Protein AF-A0A0J1GF33-F1 (afdb_monomer_lite)

pLDDT: mean 88.64, std 8.87, range [49.38, 96.62]

Secondary structure (DSSP, 8-state):
--HHHHHHHHHHHHHHHHHSHHHHHHHHHHHHHHHHHHHH-GGGG-SSS-S-SEEEEEEPPHHHHHHHHHHHHTTT----TTTHHHH-TTSEEEEEE---

Structure (mmCIF, N/CA/C/O backbone):
data_AF-A0A0J1GF33-F1
#
_entry.id   AF-A0A0J1GF33-F1
#
loop_
_atom_site.group_PDB
_atom_site.id
_atom_site.type_symbol
_atom_site.label_atom_id
_atom_site.label_alt_id
_atom_site.label_comp_id
_atom_site.label_asym_id
_atom_site.label_entity_id
_atom_site.label_seq_id
_atom_site.pdbx_PDB_ins_code
_atom_site.Cartn_x
_atom_site.Cartn_y
_atom_site.Cartn_z
_atom_site.occupancy
_atom_site.B_iso_or_equiv
_atom_site.auth_seq_id
_atom_site.auth_comp_id
_atom_site.auth_asym_id
_atom_site.auth_atom_id
_atom_site.pdbx_PDB_model_num
ATOM 1 N N . MET A 1 1 ? -26.994 1.783 18.934 1.00 49.38 1 MET A N 1
ATOM 2 C CA . MET A 1 1 ? -25.986 2.863 19.042 1.00 49.38 1 MET A CA 1
ATOM 3 C C . MET A 1 1 ? -24.596 2.328 19.416 1.00 49.38 1 MET A C 1
ATOM 5 O O . MET A 1 1 ? -23.625 2.983 19.074 1.00 49.38 1 MET A O 1
ATOM 9 N N . GLU A 1 2 ? -24.477 1.138 20.027 1.00 57.94 2 GLU A N 1
ATOM 10 C CA . GLU A 1 2 ? -23.188 0.506 20.391 1.00 57.94 2 GLU A CA 1
ATOM 11 C C . GLU A 1 2 ? -22.332 0.029 19.202 1.00 57.94 2 GLU A C 1
ATOM 13 O O . GLU A 1 2 ? -21.134 0.295 19.181 1.00 57.94 2 GLU A O 1
ATOM 18 N N . HIS A 1 3 ? -22.917 -0.580 18.164 1.00 59.44 3 HIS A N 1
ATOM 19 C CA . HIS A 1 3 ? -22.136 -1.169 17.057 1.00 59.44 3 HIS A CA 1
ATOM 20 C C . HIS A 1 3 ? -21.245 -0.169 16.295 1.00 59.44 3 HIS A C 1
ATOM 22 O O . HIS A 1 3 ? -20.109 -0.479 15.955 1.00 59.44 3 HIS A O 1
ATOM 28 N N . LEU A 1 4 ? -21.699 1.079 16.126 1.00 60.81 4 LEU A N 1
ATOM 29 C CA . LEU A 1 4 ? -20.915 2.138 15.473 1.00 60.81 4 LEU A CA 1
ATOM 30 C C . LEU A 1 4 ? -19.642 2.504 16.249 1.00 60.81 4 LEU A C 1
ATOM 32 O O . LEU A 1 4 ? -18.678 2.987 15.656 1.00 60.81 4 LEU A O 1
ATOM 36 N N . THR A 1 5 ? -19.623 2.313 17.569 1.00 69.56 5 THR A N 1
ATOM 37 C CA . THR A 1 5 ? -18.446 2.640 18.386 1.00 69.56 5 THR A CA 1
ATOM 38 C C . THR A 1 5 ? -17.370 1.566 18.294 1.00 69.56 5 THR A C 1
ATOM 40 O O . THR A 1 5 ? -16.191 1.902 18.195 1.00 69.56 5 THR A O 1
ATOM 43 N N . GLU A 1 6 ? -17.767 0.297 18.232 1.00 76.06 6 GLU A N 1
ATOM 44 C CA . GLU A 1 6 ? -16.850 -0.841 18.146 1.00 76.06 6 GLU A CA 1
ATOM 45 C C . GLU A 1 6 ? -16.127 -0.883 16.791 1.00 76.06 6 GLU A C 1
ATOM 47 O O . GLU A 1 6 ? -14.899 -0.992 16.741 1.00 76.06 6 GLU A O 1
ATOM 52 N N . ASP A 1 7 ? -16.855 -0.636 15.699 1.00 78.50 7 ASP A N 1
ATOM 53 C CA . ASP A 1 7 ? -16.287 -0.553 14.350 1.00 78.50 7 ASP A CA 1
ATOM 54 C C . ASP A 1 7 ? -15.277 0.595 14.206 1.00 78.50 7 ASP A C 1
ATOM 56 O O . ASP A 1 7 ? -14.194 0.433 13.636 1.00 78.50 7 ASP A O 1
ATOM 60 N N . ASN A 1 8 ? -15.589 1.762 14.778 1.00 79.50 8 ASN A N 1
ATOM 61 C CA . ASN A 1 8 ? -14.681 2.910 14.769 1.00 79.50 8 ASN A CA 1
ATOM 62 C C . ASN A 1 8 ? -13.402 2.648 15.576 1.00 79.50 8 ASN A C 1
ATOM 64 O O . ASN A 1 8 ? -12.321 3.104 15.190 1.00 79.50 8 ASN A O 1
ATOM 68 N N . VAL A 1 9 ? -13.501 1.922 16.692 1.00 81.88 9 VAL A N 1
ATOM 69 C CA . VAL A 1 9 ? -12.335 1.505 17.483 1.00 81.88 9 VAL A CA 1
ATOM 70 C C . VAL A 1 9 ? -11.489 0.502 16.698 1.00 81.88 9 VAL A C 1
ATOM 72 O O . VAL A 1 9 ? -10.269 0.661 16.632 1.00 81.88 9 VAL A O 1
ATOM 75 N N . ASN A 1 10 ? -12.116 -0.471 16.034 1.00 89.06 10 ASN A N 1
ATOM 76 C CA . ASN A 1 10 ? -11.412 -1.450 15.210 1.00 89.06 10 ASN A CA 1
ATOM 77 C C . ASN A 1 10 ? -10.658 -0.781 14.045 1.00 89.06 10 ASN A C 1
ATOM 79 O O . ASN A 1 10 ? -9.459 -0.998 13.876 1.00 89.06 10 ASN A O 1
ATOM 83 N N . ILE A 1 11 ? -11.304 0.127 13.305 1.00 90.81 11 ILE A N 1
ATOM 84 C CA . ILE A 1 11 ? -10.653 0.870 12.214 1.00 90.81 11 ILE A CA 1
ATOM 85 C C . ILE A 1 11 ? -9.452 1.669 12.731 1.00 90.81 11 ILE A C 1
ATOM 87 O O . ILE A 1 11 ? -8.381 1.615 12.129 1.00 90.81 11 ILE A O 1
ATOM 91 N N . LYS A 1 12 ? -9.578 2.364 13.868 1.00 92.50 12 LYS A N 1
ATOM 92 C CA . LYS A 1 12 ? -8.443 3.081 14.476 1.00 92.50 12 LYS A CA 1
ATOM 93 C C . LYS A 1 12 ? -7.287 2.144 14.828 1.00 92.50 12 LYS A C 1
ATOM 95 O O . LYS A 1 12 ? -6.135 2.507 14.598 1.00 92.50 12 LYS A O 1
ATOM 100 N N . ASN A 1 13 ? -7.576 0.953 15.347 1.00 94.00 13 ASN A N 1
ATOM 101 C CA . ASN A 1 13 ? -6.553 -0.046 15.657 1.00 94.00 13 ASN A CA 1
ATOM 102 C C . ASN A 1 13 ? -5.840 -0.540 14.394 1.00 94.00 13 ASN A C 1
ATOM 104 O O . ASN A 1 13 ? -4.613 -0.630 14.390 1.00 94.00 13 ASN A O 1
ATOM 108 N N . ILE A 1 14 ? -6.582 -0.778 13.310 1.00 94.31 14 ILE A N 1
ATOM 109 C CA . ILE A 1 14 ? -6.022 -1.173 12.011 1.00 94.31 14 ILE A CA 1
ATOM 110 C C . ILE A 1 14 ? -5.150 -0.060 11.431 1.00 94.31 14 ILE A C 1
ATOM 112 O O . ILE A 1 14 ? -4.054 -0.335 10.951 1.00 94.31 14 ILE A O 1
ATOM 116 N N . ILE A 1 15 ? -5.591 1.200 11.498 1.00 95.31 15 ILE A N 1
ATOM 117 C CA . ILE A 1 15 ? -4.781 2.337 11.044 1.00 95.31 15 ILE A CA 1
ATOM 118 C C . ILE A 1 15 ? -3.518 2.470 11.891 1.00 95.31 15 ILE A C 1
ATOM 120 O O . ILE A 1 15 ? -2.432 2.621 11.339 1.00 95.31 15 ILE A O 1
ATOM 124 N N . LYS A 1 16 ? -3.625 2.343 13.217 1.00 95.94 16 LYS A N 1
ATOM 125 C CA . LYS A 1 16 ? -2.461 2.368 14.107 1.00 95.94 16 LYS A CA 1
ATOM 126 C C . LYS A 1 16 ? -1.464 1.268 13.748 1.00 95.94 16 LYS A C 1
ATOM 128 O O . LYS A 1 16 ? -0.284 1.573 13.622 1.00 95.94 16 LYS A O 1
ATOM 133 N N . TYR A 1 17 ? -1.942 0.042 13.540 1.00 95.06 17 TYR A N 1
ATOM 134 C CA . TYR A 1 17 ? -1.135 -1.079 13.060 1.00 95.06 17 TYR A CA 1
ATOM 135 C C . TYR A 1 17 ? -0.484 -0.759 11.708 1.00 95.06 17 TYR A C 1
ATOM 137 O O . TYR A 1 17 ? 0.727 -0.808 11.572 1.00 95.06 17 TYR A O 1
ATOM 145 N N . TYR A 1 18 ? -1.250 -0.289 10.725 1.00 95.06 18 TYR A N 1
ATOM 146 C CA . TYR A 1 18 ? -0.708 0.092 9.423 1.00 95.06 18 TYR A CA 1
ATOM 147 C C . TYR A 1 18 ? 0.394 1.161 9.516 1.00 95.06 18 TYR A C 1
ATOM 149 O O . TYR A 1 18 ? 1.408 1.067 8.830 1.00 95.06 18 TYR A O 1
ATOM 157 N N . THR A 1 19 ? 0.208 2.177 10.361 1.00 95.31 19 THR A N 1
ATOM 158 C CA . THR A 1 19 ? 1.163 3.284 10.548 1.00 95.31 19 THR A CA 1
ATOM 159 C C . THR A 1 19 ? 2.343 2.945 11.454 1.00 95.31 19 THR A C 1
ATOM 161 O O . THR A 1 19 ? 3.260 3.759 11.588 1.00 95.31 19 THR A O 1
ATOM 164 N N . ASP A 1 20 ? 2.339 1.771 12.088 1.00 96.62 20 ASP A N 1
ATOM 165 C CA . ASP A 1 20 ? 3.421 1.372 12.972 1.00 96.62 20 ASP A CA 1
ATOM 166 C C . ASP A 1 20 ? 4.743 1.236 12.193 1.00 96.62 20 ASP A C 1
ATOM 168 O O . ASP A 1 20 ? 4.778 0.902 11.004 1.00 96.62 20 ASP A O 1
ATOM 172 N N . LYS A 1 21 ? 5.859 1.524 12.871 1.00 96.06 21 LYS A N 1
ATOM 173 C CA . LYS A 1 21 ? 7.186 1.567 12.241 1.00 96.06 21 LYS A CA 1
ATOM 174 C C . LYS A 1 21 ? 7.593 0.228 11.626 1.00 96.06 21 LYS A C 1
ATOM 176 O O . LYS A 1 21 ? 8.214 0.231 10.566 1.00 96.06 21 LYS A O 1
ATOM 181 N N . GLN A 1 22 ? 7.258 -0.883 12.273 1.00 95.31 22 GLN A N 1
ATOM 182 C CA . GLN A 1 22 ? 7.574 -2.224 11.804 1.00 95.31 22 GLN A CA 1
ATOM 183 C C . GLN A 1 22 ? 6.759 -2.563 10.556 1.00 95.31 22 GLN A C 1
ATOM 185 O O . GLN A 1 22 ? 7.330 -2.992 9.554 1.00 95.31 22 GLN A O 1
ATOM 190 N N . THR A 1 23 ? 5.451 -2.300 10.571 1.00 94.44 23 THR A N 1
ATOM 191 C CA . THR A 1 23 ? 4.588 -2.509 9.401 1.00 94.44 23 THR A CA 1
ATOM 192 C C . THR A 1 23 ? 5.035 -1.652 8.219 1.00 94.44 23 THR A C 1
ATOM 194 O O . THR A 1 23 ? 5.223 -2.162 7.114 1.00 94.44 23 THR A O 1
ATOM 197 N N . GLN A 1 24 ? 5.308 -0.364 8.440 1.00 95.69 24 GLN A N 1
ATOM 198 C CA . GLN A 1 24 ? 5.821 0.521 7.391 1.00 95.69 24 GLN A CA 1
ATOM 199 C C . GLN A 1 24 ? 7.190 0.078 6.861 1.00 95.69 24 GLN A C 1
ATOM 201 O O . GLN A 1 24 ? 7.461 0.216 5.667 1.00 95.69 24 GLN A O 1
ATOM 206 N N . PHE A 1 25 ? 8.056 -0.466 7.720 1.00 96.38 25 PHE A N 1
ATOM 207 C CA . PHE A 1 25 ? 9.340 -1.019 7.299 1.00 96.38 25 PHE A CA 1
ATOM 208 C C . PHE A 1 25 ? 9.157 -2.231 6.378 1.00 96.38 25 PHE A C 1
ATOM 210 O O . PHE A 1 25 ? 9.752 -2.264 5.302 1.00 96.38 25 PHE A O 1
ATOM 217 N N . ILE A 1 26 ? 8.287 -3.177 6.744 1.00 94.38 26 ILE A N 1
ATOM 218 C CA . ILE A 1 26 ? 7.982 -4.362 5.927 1.00 94.38 26 ILE A CA 1
ATOM 219 C C . ILE A 1 26 ? 7.416 -3.951 4.561 1.00 94.38 26 ILE A C 1
ATOM 221 O O . ILE A 1 26 ? 7.882 -4.427 3.526 1.00 94.38 26 ILE A O 1
ATOM 225 N N . LEU A 1 27 ? 6.459 -3.018 4.536 1.00 94.56 27 LEU A N 1
ATOM 226 C CA . LEU A 1 27 ? 5.865 -2.522 3.291 1.00 94.56 27 LEU A CA 1
ATOM 227 C C . LEU A 1 27 ? 6.901 -1.855 2.376 1.00 94.56 27 LEU A C 1
ATOM 229 O O . LEU A 1 27 ? 6.891 -2.072 1.165 1.00 94.56 27 LEU A O 1
ATOM 233 N N . LYS A 1 28 ? 7.825 -1.073 2.947 1.00 95.31 28 LYS A N 1
ATOM 234 C CA . LYS A 1 28 ? 8.933 -0.462 2.199 1.00 95.31 28 LYS A CA 1
ATOM 235 C C . LYS A 1 28 ? 9.896 -1.506 1.644 1.00 95.31 28 LYS A C 1
ATOM 237 O O . LYS A 1 28 ? 10.290 -1.386 0.490 1.00 95.31 28 LYS A O 1
ATOM 242 N N . GLN A 1 29 ? 10.251 -2.524 2.427 1.00 95.62 29 GLN A N 1
ATOM 243 C CA . GLN A 1 29 ? 11.113 -3.617 1.967 1.00 95.62 29 GLN A CA 1
ATOM 244 C C . GLN A 1 29 ? 10.499 -4.344 0.770 1.00 95.62 29 GLN A C 1
ATOM 246 O O . GLN A 1 29 ? 11.186 -4.573 -0.222 1.00 95.62 29 GLN A O 1
ATOM 251 N N . LEU A 1 30 ? 9.196 -4.629 0.820 1.00 94.06 30 LEU A N 1
ATOM 252 C CA . LEU A 1 30 ? 8.494 -5.253 -0.297 1.00 94.06 30 LEU A CA 1
ATOM 253 C C . LEU A 1 30 ? 8.496 -4.361 -1.549 1.00 94.06 30 LEU A C 1
ATOM 255 O O . 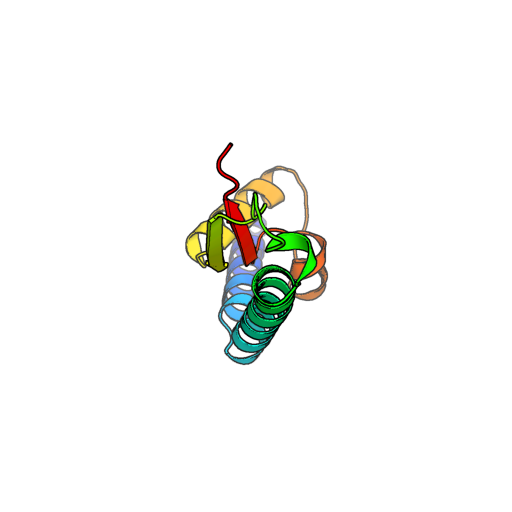LEU A 1 30 ? 8.750 -4.855 -2.644 1.00 94.06 30 LEU A O 1
ATOM 259 N N . ILE A 1 31 ? 8.276 -3.047 -1.402 1.00 95.25 31 ILE A N 1
ATOM 260 C CA . ILE A 1 31 ? 8.400 -2.100 -2.524 1.00 95.25 31 ILE A CA 1
ATOM 261 C C . ILE A 1 31 ? 9.794 -2.158 -3.136 1.00 95.25 31 ILE A C 1
ATOM 263 O O . ILE A 1 31 ? 9.893 -2.218 -4.356 1.00 95.25 31 ILE A O 1
ATOM 267 N N . VAL A 1 32 ? 10.846 -2.124 -2.313 1.00 95.44 32 VAL A N 1
ATOM 268 C CA . VAL A 1 32 ? 12.233 -2.155 -2.794 1.00 95.44 32 VAL A CA 1
ATOM 269 C C . VAL A 1 32 ? 12.497 -3.445 -3.561 1.00 95.44 32 VAL A C 1
ATOM 271 O O . VAL A 1 32 ? 12.989 -3.379 -4.675 1.00 95.44 32 VAL A O 1
ATOM 274 N N . GLN A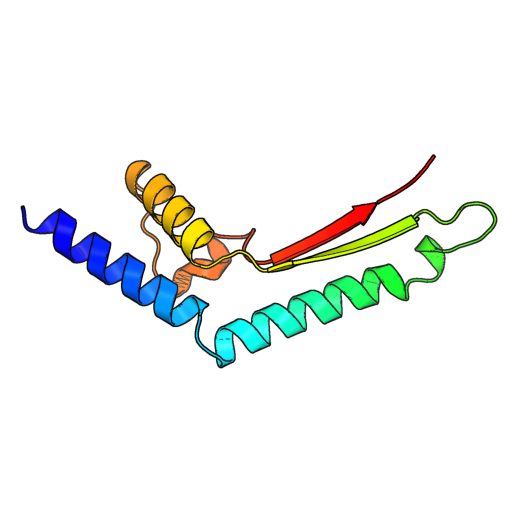 1 33 ? 12.091 -4.600 -3.034 1.00 95.31 33 GLN A N 1
ATOM 275 C CA . GLN A 1 33 ? 12.282 -5.886 -3.714 1.00 95.31 33 GLN A CA 1
ATOM 276 C C . GLN A 1 33 ? 11.584 -5.933 -5.079 1.00 95.31 33 GLN A C 1
ATOM 278 O O . GLN A 1 33 ? 12.193 -6.321 -6.074 1.00 95.31 33 GLN A O 1
ATOM 283 N N . VAL A 1 34 ? 10.318 -5.506 -5.142 1.00 94.12 34 VAL A N 1
ATOM 284 C CA . VAL A 1 34 ? 9.561 -5.473 -6.402 1.00 94.12 34 VAL A CA 1
ATOM 285 C C . VAL A 1 34 ? 10.155 -4.445 -7.364 1.00 94.12 34 VAL A C 1
ATOM 287 O O . VAL A 1 34 ? 10.274 -4.724 -8.551 1.00 94.12 34 VAL A O 1
ATOM 290 N N . TRP A 1 35 ? 10.551 -3.272 -6.868 1.00 94.69 35 TRP A N 1
ATOM 291 C CA . TRP A 1 35 ? 11.207 -2.245 -7.672 1.00 94.69 35 TRP A CA 1
ATOM 292 C C . TRP A 1 35 ? 12.497 -2.771 -8.291 1.00 94.69 35 TRP A C 1
ATOM 294 O O . TRP A 1 35 ? 12.623 -2.747 -9.508 1.00 94.69 35 TRP A O 1
ATOM 304 N N . THR A 1 36 ? 13.417 -3.277 -7.467 1.00 94.44 36 THR A N 1
ATOM 305 C CA . THR A 1 36 ? 14.717 -3.801 -7.896 1.00 94.44 36 THR A CA 1
ATOM 306 C C . THR A 1 36 ? 14.548 -4.911 -8.923 1.00 94.44 36 THR A C 1
ATOM 308 O O . THR A 1 36 ? 15.264 -4.925 -9.915 1.00 94.44 36 THR A O 1
ATOM 311 N N . PHE A 1 37 ? 13.554 -5.792 -8.757 1.00 94.06 37 PHE A N 1
ATOM 312 C CA . PHE A 1 37 ? 13.254 -6.803 -9.768 1.00 94.06 37 PHE A CA 1
ATOM 313 C C . PHE A 1 37 ? 12.951 -6.189 -11.137 1.00 94.06 37 PHE A C 1
ATOM 315 O O . PHE A 1 37 ? 13.443 -6.689 -12.138 1.00 94.06 37 PHE A O 1
ATOM 322 N N . PHE A 1 38 ? 12.136 -5.137 -11.211 1.00 92.38 38 PHE A N 1
ATOM 323 C CA . PHE A 1 38 ? 11.817 -4.520 -12.497 1.00 92.38 38 PHE A CA 1
ATOM 324 C C . PHE A 1 38 ? 12.968 -3.670 -13.036 1.00 92.38 38 PHE A C 1
ATOM 326 O O . PHE A 1 38 ? 13.219 -3.719 -14.232 1.00 92.38 38 PHE A O 1
ATOM 333 N N . ASP A 1 39 ? 13.656 -2.934 -12.166 1.00 91.06 39 ASP A N 1
ATOM 334 C CA . ASP A 1 39 ? 14.718 -1.977 -12.501 1.00 91.06 39 ASP A CA 1
ATOM 335 C C . ASP A 1 39 ? 16.019 -2.667 -12.941 1.00 91.06 39 ASP A C 1
ATOM 337 O O . ASP A 1 39 ? 16.665 -2.241 -13.891 1.00 91.06 39 ASP A O 1
ATOM 341 N N . GLU A 1 40 ? 16.386 -3.778 -12.298 1.00 91.06 40 GLU A N 1
ATOM 342 C CA . GLU A 1 40 ? 17.646 -4.484 -12.567 1.00 91.06 40 GLU A CA 1
ATOM 343 C C . GLU A 1 40 ? 17.492 -5.668 -13.532 1.00 91.06 40 GLU A C 1
ATOM 345 O O . GLU A 1 40 ? 18.485 -6.305 -13.884 1.00 91.06 40 GLU A O 1
ATOM 350 N N . ASN A 1 41 ? 16.275 -5.995 -13.985 1.00 91.31 41 ASN A N 1
ATOM 351 C CA . ASN A 1 41 ? 16.075 -7.115 -14.905 1.00 91.31 41 ASN A CA 1
ATOM 352 C C . ASN A 1 41 ? 16.597 -6.772 -16.314 1.00 91.31 41 ASN A C 1
ATOM 354 O O . ASN A 1 41 ? 16.032 -5.889 -16.971 1.00 91.31 41 ASN A O 1
ATOM 358 N N . PRO A 1 42 ? 17.617 -7.495 -16.824 1.00 88.12 42 PRO A N 1
ATOM 359 C CA . PRO A 1 42 ? 18.229 -7.189 -18.116 1.00 88.12 42 PRO A CA 1
ATOM 360 C C . PRO A 1 42 ? 17.271 -7.354 -19.298 1.00 88.12 42 PRO A C 1
ATOM 362 O O . PRO A 1 42 ? 17.348 -6.590 -20.252 1.00 88.12 42 PRO A O 1
ATOM 365 N N . ILE A 1 43 ? 16.339 -8.314 -19.223 1.00 87.44 43 ILE A N 1
ATOM 366 C CA . ILE A 1 43 ? 15.384 -8.615 -20.305 1.00 87.44 43 ILE A CA 1
ATOM 367 C C . ILE A 1 43 ? 14.416 -7.444 -20.508 1.00 87.44 43 ILE A C 1
ATOM 369 O O . ILE A 1 43 ? 13.989 -7.158 -21.621 1.00 87.44 43 ILE A O 1
ATOM 373 N N . LEU A 1 44 ? 14.076 -6.733 -19.432 1.00 85.56 44 LEU A N 1
ATOM 374 C CA . LEU A 1 44 ? 13.137 -5.609 -19.487 1.00 85.56 44 LEU A CA 1
ATOM 375 C C . LEU A 1 44 ? 13.779 -4.323 -20.030 1.00 85.56 44 LEU A C 1
ATOM 377 O O . LEU A 1 44 ? 13.063 -3.387 -20.393 1.00 85.56 44 LEU A O 1
ATOM 381 N N . HIS A 1 45 ? 15.109 -4.307 -20.125 1.00 83.56 45 HIS A N 1
ATOM 382 C CA . HIS A 1 45 ? 15.923 -3.186 -20.591 1.00 83.56 45 HIS A CA 1
ATOM 383 C C . HIS A 1 45 ? 16.740 -3.527 -21.842 1.00 83.56 45 HIS A C 1
ATOM 385 O O . HIS A 1 45 ? 17.634 -2.770 -22.222 1.00 83.56 45 HIS A O 1
ATOM 391 N N . GLU A 1 46 ? 16.457 -4.665 -22.479 1.00 83.06 46 GLU A N 1
ATOM 392 C CA . GLU A 1 46 ? 17.200 -5.103 -23.650 1.00 83.06 46 GLU A CA 1
ATOM 393 C C . GLU A 1 46 ? 16.988 -4.133 -24.823 1.00 83.06 46 GLU A C 1
ATOM 395 O O . GLU A 1 46 ? 15.876 -3.709 -25.147 1.00 83.06 46 GLU A O 1
ATOM 400 N N . MET A 1 47 ? 18.094 -3.761 -25.460 1.00 76.38 47 MET A N 1
ATOM 401 C CA . MET A 1 47 ? 18.090 -2.901 -26.639 1.00 76.38 47 MET A CA 1
ATOM 402 C C . MET A 1 47 ? 17.680 -3.707 -27.883 1.00 76.38 47 MET A C 1
ATOM 404 O O . MET A 1 47 ? 17.999 -4.891 -27.970 1.00 76.38 47 MET A O 1
ATOM 408 N N . PRO A 1 48 ? 17.036 -3.088 -28.893 1.00 75.00 48 PRO A N 1
ATOM 409 C CA . PRO A 1 48 ? 16.876 -1.643 -29.091 1.00 75.00 48 PRO A CA 1
ATOM 410 C C . PRO A 1 48 ? 15.625 -1.007 -28.462 1.00 75.00 48 PRO A C 1
ATOM 412 O O . PRO A 1 48 ? 15.500 0.215 -28.525 1.00 75.00 48 PRO A O 1
ATOM 415 N N . PHE A 1 49 ? 14.719 -1.787 -27.862 1.00 71.12 49 PHE A N 1
ATOM 416 C CA . PHE A 1 49 ? 13.439 -1.291 -27.340 1.00 71.12 49 PHE A CA 1
ATOM 417 C C . PHE A 1 49 ? 13.229 -1.722 -25.881 1.00 71.12 49 PHE A C 1
ATOM 419 O O . PHE A 1 49 ? 12.612 -2.761 -25.638 1.00 71.12 49 PHE A O 1
ATOM 426 N N . PRO A 1 50 ? 13.717 -0.938 -24.903 1.00 79.75 50 PRO A N 1
ATOM 427 C CA . PRO A 1 50 ? 13.468 -1.228 -23.498 1.00 79.75 50 PRO A CA 1
ATOM 428 C C . PRO A 1 50 ? 11.963 -1.166 -23.198 1.00 79.75 50 PRO A C 1
ATOM 430 O O . PRO A 1 50 ? 11.291 -0.177 -23.493 1.00 79.75 50 PRO A O 1
ATOM 433 N N . VAL A 1 51 ? 11.441 -2.223 -22.573 1.00 85.44 51 VAL A N 1
ATOM 434 C CA . VAL A 1 51 ? 10.016 -2.368 -22.224 1.00 85.44 51 VAL A CA 1
ATOM 435 C C . VAL A 1 51 ? 9.639 -1.460 -21.047 1.00 85.44 51 VAL A C 1
ATOM 437 O O . VAL A 1 51 ? 8.480 -1.082 -20.868 1.00 85.44 51 VAL A O 1
ATOM 440 N N . ILE A 1 52 ? 10.612 -1.081 -20.220 1.00 86.69 52 ILE A N 1
ATOM 441 C CA . ILE A 1 52 ? 10.397 -0.178 -19.092 1.00 86.69 52 ILE A CA 1
ATOM 442 C C . ILE A 1 52 ? 10.962 1.195 -19.436 1.00 86.69 52 ILE A C 1
ATOM 444 O O . ILE A 1 52 ? 12.163 1.371 -19.602 1.00 86.69 52 ILE A O 1
ATOM 448 N N . HIS A 1 53 ? 10.080 2.192 -19.493 1.00 85.69 53 HIS A N 1
ATOM 449 C CA . HIS A 1 53 ? 10.474 3.591 -19.631 1.00 85.69 53 HIS A CA 1
ATOM 450 C C . HIS A 1 53 ? 10.649 4.273 -18.272 1.00 85.69 53 HIS A C 1
ATOM 452 O O . HIS A 1 53 ? 11.569 5.062 -18.076 1.00 85.69 53 HIS A O 1
ATOM 458 N N . SER A 1 54 ? 9.744 4.011 -17.322 1.00 89.12 54 SER A N 1
ATOM 459 C CA . SER A 1 54 ? 9.903 4.515 -15.955 1.00 89.12 54 SER A CA 1
ATOM 460 C C . SER A 1 54 ? 9.188 3.651 -14.925 1.00 89.12 54 SER A C 1
ATOM 462 O O . SER A 1 54 ? 8.119 3.093 -15.187 1.00 89.12 54 SER A O 1
ATOM 464 N N . LEU A 1 55 ? 9.761 3.604 -13.725 1.00 92.81 55 LEU A N 1
ATOM 465 C CA . LEU A 1 55 ? 9.175 2.990 -12.541 1.00 92.81 55 LEU A CA 1
ATOM 466 C C . LEU A 1 55 ? 8.769 4.077 -11.545 1.00 92.81 55 LEU A C 1
ATOM 468 O O . LEU A 1 55 ? 9.449 5.089 -11.375 1.00 92.81 55 LEU A O 1
ATOM 472 N N . LYS A 1 56 ? 7.624 3.894 -10.886 1.00 93.94 56 LYS A N 1
ATOM 473 C CA . LYS A 1 56 ? 7.167 4.741 -9.772 1.00 93.94 56 LYS A CA 1
ATOM 474 C C . LYS A 1 56 ? 6.580 3.865 -8.681 1.00 93.94 56 LYS A C 1
ATOM 476 O O . LYS A 1 56 ? 5.820 2.956 -8.975 1.00 93.94 56 LYS A O 1
ATOM 481 N N . SER A 1 57 ? 6.852 4.160 -7.419 1.00 93.31 57 SER A N 1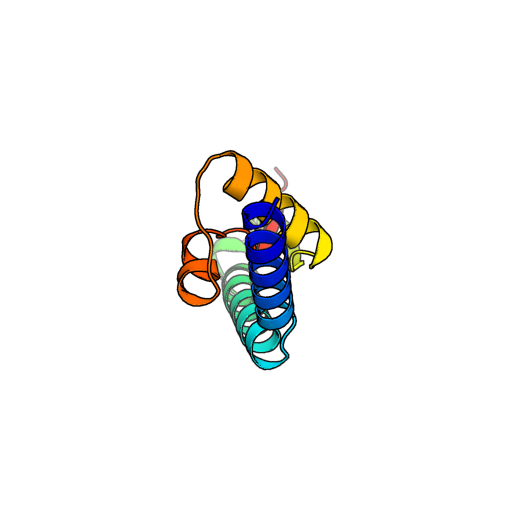
ATOM 482 C CA . SER A 1 57 ? 6.273 3.437 -6.289 1.00 93.31 57 SER A CA 1
ATOM 483 C C . SER A 1 57 ? 5.332 4.342 -5.505 1.00 93.31 57 SER A C 1
ATOM 485 O O . SER A 1 57 ? 5.427 5.571 -5.543 1.00 93.31 57 SER A O 1
ATOM 487 N N . ARG A 1 58 ? 4.359 3.737 -4.829 1.00 91.06 58 ARG A N 1
ATOM 488 C CA . ARG A 1 58 ? 3.404 4.430 -3.968 1.00 91.06 58 ARG A CA 1
ATOM 489 C C . ARG A 1 58 ? 3.102 3.564 -2.756 1.00 91.06 58 ARG A C 1
ATOM 491 O O . ARG A 1 58 ? 2.765 2.394 -2.907 1.00 91.06 58 ARG A O 1
ATOM 498 N N . ILE A 1 59 ? 3.145 4.175 -1.579 1.00 93.06 59 ILE A N 1
ATOM 499 C CA . ILE A 1 59 ? 2.540 3.643 -0.356 1.00 93.06 59 ILE A CA 1
ATOM 500 C C . ILE A 1 59 ? 1.183 4.322 -0.192 1.00 93.06 59 ILE A C 1
ATOM 502 O O . ILE A 1 59 ? 1.031 5.509 -0.499 1.00 93.06 59 ILE A O 1
ATOM 506 N N . LYS A 1 60 ? 0.170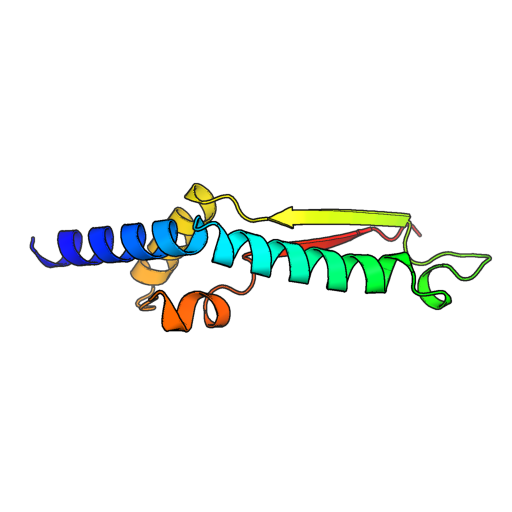 3.568 0.227 1.00 89.88 60 LYS A N 1
ATOM 507 C CA . LYS A 1 60 ? -1.165 4.115 0.433 1.00 89.88 60 LYS A CA 1
ATOM 508 C C . LYS A 1 60 ? -1.183 5.055 1.633 1.00 89.88 60 LYS A C 1
ATOM 510 O O . LYS A 1 60 ? -0.605 4.763 2.676 1.00 89.88 60 LYS A O 1
ATOM 515 N N . ASP A 1 61 ? -1.861 6.182 1.486 1.00 93.25 61 ASP A N 1
ATOM 516 C CA . ASP A 1 61 ? -2.036 7.107 2.598 1.00 93.25 61 ASP A CA 1
ATOM 517 C C . ASP A 1 61 ? -2.968 6.493 3.668 1.00 93.25 61 ASP A C 1
ATOM 519 O O . ASP A 1 61 ? -3.950 5.839 3.291 1.00 93.25 61 ASP A O 1
ATOM 523 N N . PRO A 1 62 ? -2.691 6.670 4.974 1.00 93.88 62 PRO A N 1
ATOM 524 C CA . PRO A 1 62 ? -3.542 6.158 6.046 1.00 93.88 62 PRO A CA 1
ATOM 525 C C . PRO A 1 62 ? -5.010 6.603 5.964 1.00 93.88 62 PRO A C 1
ATOM 527 O O . PRO A 1 62 ? -5.892 5.781 6.217 1.00 93.88 62 PRO A O 1
ATOM 530 N N . GLU A 1 63 ? -5.309 7.841 5.556 1.00 93.06 63 GLU A N 1
ATOM 531 C CA . GLU A 1 63 ? -6.705 8.288 5.423 1.00 93.06 63 GLU A CA 1
ATOM 532 C C . GLU A 1 63 ? -7.393 7.590 4.245 1.00 93.06 63 GLU A C 1
ATOM 534 O O . GLU A 1 63 ? -8.510 7.093 4.369 1.00 93.06 63 GLU A O 1
ATOM 539 N N . HIS A 1 64 ? -6.687 7.395 3.130 1.00 92.69 64 HIS A N 1
ATOM 540 C CA . HIS A 1 64 ? -7.219 6.598 2.020 1.00 92.69 64 HIS A CA 1
ATOM 541 C C . HIS A 1 64 ? -7.390 5.112 2.363 1.00 92.69 64 HIS A C 1
ATOM 543 O O . HIS A 1 64 ? -8.219 4.423 1.757 1.00 92.69 64 HIS A O 1
ATOM 549 N N . LEU A 1 65 ? -6.585 4.575 3.286 1.00 93.75 65 LEU A N 1
ATOM 550 C CA . LEU A 1 65 ? -6.803 3.234 3.820 1.00 93.75 65 LEU A CA 1
ATOM 551 C C . LEU A 1 65 ? -8.083 3.206 4.657 1.00 93.75 65 LEU A C 1
ATOM 553 O O . LEU A 1 65 ? -8.920 2.336 4.430 1.00 93.75 65 LEU A O 1
ATOM 557 N N . LYS A 1 66 ? -8.273 4.175 5.553 1.00 93.56 66 LYS A N 1
ATOM 558 C CA . LYS A 1 66 ? -9.470 4.302 6.391 1.00 93.56 66 LYS A CA 1
ATOM 559 C C . LYS A 1 66 ? -10.751 4.379 5.559 1.00 93.56 66 LYS A C 1
ATOM 561 O O . LYS A 1 66 ? -11.666 3.597 5.807 1.00 93.56 66 LYS A O 1
ATOM 566 N N . ASP A 1 67 ? -10.784 5.210 4.518 1.00 93.44 67 ASP A N 1
ATOM 567 C CA . ASP A 1 67 ? -11.925 5.296 3.593 1.00 93.44 67 ASP A CA 1
ATOM 568 C C . ASP A 1 67 ? -12.216 3.946 2.921 1.00 93.44 67 ASP A C 1
ATOM 570 O O . ASP A 1 67 ? -13.366 3.540 2.732 1.00 93.44 67 ASP A O 1
ATOM 574 N N . LYS A 1 68 ? -11.160 3.196 2.573 1.00 91.50 68 LYS A N 1
ATOM 575 C CA . LYS A 1 68 ? -11.306 1.858 1.993 1.00 91.50 68 LYS A CA 1
ATOM 576 C C . LYS A 1 68 ? -11.840 0.844 3.008 1.00 91.50 68 LYS A C 1
ATOM 578 O O .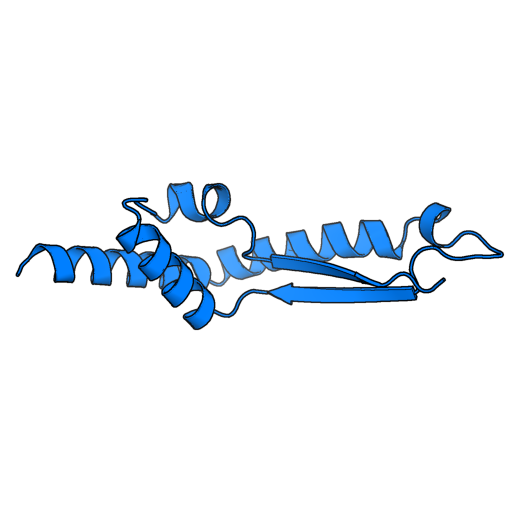 LYS A 1 68 ? -12.642 0.001 2.605 1.00 91.50 68 LYS A O 1
ATOM 583 N N . LEU A 1 69 ? -11.407 0.914 4.268 1.00 92.88 69 LEU A N 1
ATOM 584 C CA . LEU A 1 69 ? -11.906 0.065 5.353 1.00 92.88 69 LEU A CA 1
ATOM 585 C C . LEU A 1 69 ? -13.396 0.331 5.599 1.00 92.88 69 LEU A C 1
ATOM 587 O O . LEU A 1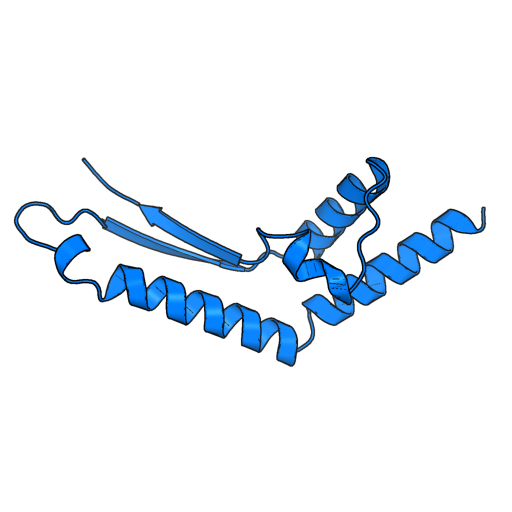 69 ? -14.172 -0.618 5.592 1.00 92.88 69 LEU A O 1
ATOM 591 N N . LEU A 1 70 ? -13.804 1.603 5.699 1.00 92.00 70 LEU A N 1
ATOM 592 C CA . LEU A 1 70 ? -15.209 2.004 5.857 1.00 92.00 70 LEU A CA 1
ATOM 593 C C . LEU A 1 70 ? -16.079 1.467 4.715 1.00 92.00 70 LEU A C 1
ATOM 595 O O . LEU A 1 70 ? -17.049 0.755 4.952 1.00 92.00 70 LEU A O 1
ATOM 599 N N . ARG A 1 71 ? -15.666 1.689 3.462 1.00 91.12 71 ARG A N 1
ATOM 600 C CA . ARG A 1 71 ? -16.394 1.186 2.287 1.00 91.12 71 ARG A CA 1
ATOM 601 C C . ARG A 1 71 ? -16.484 -0.346 2.232 1.00 91.12 71 ARG A C 1
ATOM 603 O O . ARG A 1 71 ? -17.410 -0.885 1.630 1.00 91.12 71 ARG A O 1
ATOM 610 N N . LYS A 1 72 ? -15.496 -1.076 2.762 1.00 90.00 72 LYS A N 1
ATOM 611 C CA . LYS A 1 72 ? -15.536 -2.549 2.829 1.00 90.00 72 LYS A CA 1
ATOM 612 C C . LYS A 1 72 ? -16.423 -3.042 3.975 1.00 90.00 72 LYS A C 1
ATOM 614 O O . LYS A 1 72 ? -17.135 -4.026 3.787 1.00 90.00 72 LYS A O 1
ATOM 619 N N . LEU A 1 73 ? -16.429 -2.333 5.100 1.00 89.94 73 LEU A N 1
ATOM 620 C CA . LEU A 1 73 ? -17.325 -2.594 6.221 1.00 89.94 73 LEU A CA 1
ATOM 621 C C . LEU A 1 73 ? -18.794 -2.406 5.815 1.00 89.94 73 LEU A C 1
ATOM 623 O O . LEU A 1 73 ? -19.608 -3.283 6.075 1.00 89.94 73 LEU A O 1
ATOM 627 N N . GLU A 1 74 ? -19.115 -1.339 5.075 1.00 89.94 74 GLU A N 1
ATOM 628 C CA . GLU A 1 74 ? -20.455 -1.108 4.501 1.00 89.94 74 GLU A CA 1
ATOM 629 C C . GLU A 1 74 ? -20.919 -2.250 3.582 1.00 89.94 74 GLU A C 1
ATOM 631 O O . GLU A 1 74 ? -22.113 -2.495 3.430 1.00 89.94 74 GLU A O 1
ATOM 636 N N . LYS A 1 75 ? -19.973 -2.983 2.983 1.00 90.56 75 LYS A N 1
ATOM 637 C CA . LYS A 1 75 ? -20.234 -4.171 2.157 1.00 90.56 75 LYS A CA 1
ATOM 638 C C . LYS A 1 75 ? -20.275 -5.476 2.962 1.00 90.56 75 LYS A C 1
ATOM 640 O O . LYS A 1 75 ? -20.320 -6.547 2.364 1.00 90.56 75 LYS A O 1
ATOM 645 N N . GLY A 1 76 ? -20.213 -5.406 4.291 1.00 88.12 76 GLY A N 1
ATOM 646 C CA . GLY A 1 76 ? -20.230 -6.560 5.190 1.00 88.12 76 GLY A CA 1
ATOM 647 C C . GLY A 1 76 ? -18.897 -7.307 5.302 1.00 88.12 76 GLY A C 1
ATOM 648 O O . GLY A 1 76 ? -18.864 -8.413 5.834 1.00 88.12 76 GLY A O 1
ATOM 649 N N . THR A 1 77 ? -17.789 -6.748 4.803 1.00 88.00 77 THR A N 1
ATOM 650 C CA . THR A 1 77 ? -16.460 -7.365 4.952 1.00 88.00 77 THR A CA 1
ATOM 651 C C . THR A 1 77 ? -15.818 -6.924 6.265 1.00 88.00 77 THR A C 1
ATOM 653 O O . THR A 1 77 ? -15.477 -5.752 6.426 1.00 88.00 77 THR A O 1
ATOM 656 N N . VAL A 1 78 ? -15.601 -7.866 7.184 1.00 87.12 78 VAL A N 1
ATOM 657 C CA . VAL A 1 78 ? -14.940 -7.597 8.469 1.00 87.12 78 VAL A CA 1
ATOM 658 C C . VAL A 1 78 ? -13.424 -7.666 8.304 1.00 87.12 78 VAL A C 1
ATOM 660 O O . VAL A 1 78 ? -12.844 -8.721 8.041 1.00 87.12 78 VAL A O 1
ATOM 663 N N . ILE A 1 79 ? -12.771 -6.521 8.479 1.00 90.12 79 ILE A N 1
ATOM 664 C CA . ILE A 1 79 ? -11.314 -6.400 8.409 1.00 90.12 79 ILE A CA 1
ATOM 665 C C . ILE A 1 79 ? -10.772 -6.248 9.826 1.00 90.12 79 ILE A C 1
ATOM 667 O O . ILE A 1 79 ? -11.354 -5.570 10.669 1.00 90.12 79 ILE A O 1
ATOM 671 N N . THR A 1 80 ? -9.651 -6.903 10.081 1.00 90.94 80 THR A N 1
ATOM 672 C CA . THR A 1 80 ? -8.906 -6.916 11.338 1.00 90.94 80 THR A CA 1
ATOM 673 C C . THR A 1 80 ? -7.421 -6.743 11.024 1.00 90.94 80 THR A C 1
ATOM 675 O O . THR A 1 80 ? -6.999 -6.877 9.874 1.00 90.94 80 THR A O 1
ATOM 678 N N . CYS A 1 81 ? -6.587 -6.497 12.034 1.00 90.44 81 CYS A N 1
ATOM 679 C CA . CYS A 1 81 ? -5.138 -6.411 11.823 1.00 90.44 81 CYS A CA 1
ATOM 680 C C . CYS A 1 81 ? -4.549 -7.707 11.230 1.00 90.44 81 CYS A C 1
ATOM 682 O O . CYS A 1 81 ? -3.619 -7.644 10.433 1.00 90.44 81 CYS A O 1
ATOM 684 N N . ASN A 1 82 ? -5.127 -8.869 11.557 1.00 90.44 82 ASN A N 1
ATOM 685 C CA . ASN A 1 82 ? -4.626 -10.177 11.121 1.00 90.44 82 ASN A CA 1
ATOM 686 C C . ASN A 1 82 ? -4.913 -10.475 9.644 1.00 90.44 82 ASN A C 1
ATOM 688 O O . ASN A 1 82 ? -4.136 -11.173 9.000 1.00 90.44 82 ASN A O 1
ATOM 692 N N . ASN A 1 83 ? -6.027 -9.972 9.103 1.00 91.88 83 ASN A N 1
ATOM 693 C CA . ASN A 1 83 ? -6.402 -10.191 7.703 1.00 91.88 83 ASN A CA 1
ATOM 694 C C . ASN A 1 83 ? -6.154 -8.964 6.812 1.00 91.88 83 ASN A C 1
ATOM 696 O O . ASN A 1 83 ? -6.433 -9.033 5.618 1.00 91.88 83 ASN A O 1
ATOM 700 N N . LEU A 1 84 ? -5.595 -7.872 7.352 1.00 91.38 84 LEU A N 1
ATOM 701 C CA . LEU A 1 84 ? -5.368 -6.621 6.627 1.00 91.38 84 LEU A CA 1
ATOM 702 C C . LEU A 1 84 ? -4.620 -6.840 5.305 1.00 91.38 84 LEU A C 1
ATOM 704 O O . LEU A 1 84 ? -5.074 -6.363 4.269 1.00 91.38 84 LEU A O 1
ATOM 708 N N . PHE A 1 85 ? -3.509 -7.579 5.330 1.00 89.94 85 PHE A N 1
ATOM 709 C CA . PHE A 1 85 ? -2.690 -7.831 4.137 1.00 89.94 85 PHE A CA 1
ATOM 710 C C . PHE A 1 85 ? -3.341 -8.793 3.135 1.00 89.94 85 PHE A C 1
ATOM 712 O O . PHE A 1 85 ? -3.017 -8.743 1.952 1.00 89.94 85 PHE A O 1
ATOM 719 N N . ASN A 1 86 ? -4.277 -9.631 3.587 1.00 90.25 86 ASN A N 1
ATOM 720 C CA . ASN A 1 86 ? -5.018 -10.545 2.717 1.00 90.25 86 ASN A CA 1
ATOM 721 C C . ASN A 1 86 ? -6.185 -9.816 2.034 1.00 90.25 86 ASN A C 1
ATOM 723 O O . ASN A 1 86 ? -6.420 -9.972 0.839 1.00 90.25 86 ASN A O 1
ATOM 727 N N . GLU A 1 87 ? -6.901 -8.983 2.790 1.00 91.00 87 GLU A N 1
ATOM 728 C CA . GLU A 1 87 ? -8.103 -8.286 2.330 1.00 91.00 87 GLU A CA 1
ATOM 729 C C . GLU A 1 87 ? -7.812 -6.988 1.576 1.00 91.00 87 GLU A C 1
ATOM 731 O O . GLU A 1 87 ? -8.605 -6.553 0.726 1.00 91.00 87 GLU A O 1
ATOM 736 N N . ILE A 1 88 ? -6.698 -6.334 1.905 1.00 89.75 88 ILE A N 1
ATOM 737 C CA . ILE A 1 88 ? -6.250 -5.091 1.291 1.00 89.75 88 ILE A CA 1
ATOM 738 C C . ILE A 1 88 ? -4.920 -5.346 0.588 1.00 89.75 88 ILE A C 1
ATOM 740 O O . ILE A 1 88 ? -3.844 -5.220 1.158 1.00 89.75 88 ILE A O 1
ATOM 744 N N . THR A 1 89 ? -5.010 -5.645 -0.702 1.00 88.06 89 THR A N 1
ATOM 745 C CA . THR A 1 89 ? -3.845 -5.929 -1.550 1.00 88.06 89 THR A CA 1
ATOM 746 C C . THR A 1 89 ? -3.188 -4.677 -2.137 1.00 88.06 89 THR A C 1
ATOM 748 O O . THR A 1 89 ? -2.079 -4.743 -2.648 1.00 88.06 89 THR A O 1
ATOM 751 N N . ASP A 1 90 ? -3.842 -3.513 -2.055 1.00 89.06 90 ASP A N 1
ATOM 752 C CA . ASP A 1 90 ? -3.384 -2.253 -2.664 1.00 89.06 90 ASP A CA 1
ATOM 753 C C . ASP A 1 90 ? -2.715 -1.293 -1.666 1.00 89.06 90 ASP A C 1
ATOM 755 O O . ASP A 1 90 ? -2.762 -0.074 -1.850 1.00 89.06 90 ASP A O 1
ATOM 759 N N . LEU A 1 91 ? -2.128 -1.825 -0.588 1.00 92.25 91 LEU A N 1
ATOM 760 C CA . LEU A 1 91 ? -1.396 -1.029 0.408 1.00 92.25 91 LEU A CA 1
ATOM 761 C C . LEU A 1 91 ? -0.137 -0.390 -0.184 1.00 92.25 91 LEU A C 1
ATOM 763 O O . LEU A 1 91 ? 0.242 0.718 0.194 1.00 92.25 91 LEU A O 1
ATOM 767 N N . ILE A 1 92 ? 0.486 -1.081 -1.133 1.00 93.50 92 ILE A N 1
ATOM 768 C CA . ILE A 1 92 ? 1.637 -0.614 -1.894 1.00 93.50 92 ILE A CA 1
ATOM 769 C C . ILE A 1 92 ? 1.400 -0.866 -3.379 1.00 93.50 92 ILE A C 1
ATOM 771 O O . ILE A 1 92 ? 0.637 -1.752 -3.759 1.00 93.50 92 ILE A O 1
ATOM 775 N N . GLY A 1 93 ? 2.060 -0.093 -4.230 1.00 92.31 93 GLY A N 1
ATOM 776 C CA . GLY A 1 93 ? 2.034 -0.327 -5.665 1.00 92.31 93 GLY A CA 1
ATOM 777 C C . GLY A 1 93 ? 3.316 0.141 -6.328 1.00 92.31 93 GLY A C 1
ATOM 778 O O . GLY A 1 93 ? 3.790 1.242 -6.048 1.00 92.31 93 GLY A O 1
ATOM 779 N N . VAL A 1 94 ? 3.838 -0.683 -7.231 1.00 93.12 94 VAL A N 1
ATOM 780 C CA . VAL A 1 94 ? 4.875 -0.310 -8.196 1.00 93.12 94 VAL A CA 1
ATOM 781 C C . VAL A 1 94 ? 4.186 -0.152 -9.550 1.00 93.12 94 VAL A C 1
ATOM 783 O O . VAL A 1 94 ? 3.483 -1.042 -10.017 1.00 93.12 94 VAL A O 1
ATOM 786 N N . ARG A 1 95 ? 4.312 1.034 -10.136 1.00 92.81 95 ARG A N 1
ATOM 787 C CA . ARG A 1 95 ? 3.765 1.423 -11.431 1.00 92.81 95 ARG A CA 1
ATOM 788 C C . ARG A 1 95 ? 4.884 1.374 -12.450 1.00 92.81 95 ARG A C 1
ATOM 790 O O . ARG A 1 95 ? 5.909 2.026 -12.263 1.00 92.81 95 ARG A O 1
ATOM 797 N N . ILE A 1 96 ? 4.631 0.647 -13.523 1.00 92.31 96 ILE A N 1
ATOM 798 C CA . ILE A 1 96 ? 5.540 0.485 -14.647 1.00 92.31 96 ILE A CA 1
ATOM 799 C C . ILE A 1 96 ? 4.929 1.252 -15.811 1.00 92.31 96 ILE A C 1
ATOM 801 O O . ILE A 1 96 ? 3.762 1.042 -16.145 1.00 92.31 96 ILE A O 1
ATOM 805 N N . LEU A 1 97 ? 5.692 2.173 -16.386 1.00 90.44 97 LEU A N 1
ATOM 806 C CA . LEU A 1 97 ? 5.324 2.863 -17.613 1.00 90.44 97 LEU A CA 1
ATOM 807 C C . LEU A 1 97 ? 6.122 2.262 -18.765 1.00 90.44 97 LEU A C 1
ATOM 809 O O . LEU A 1 97 ? 7.350 2.290 -18.738 1.00 90.44 97 LEU A O 1
ATOM 813 N N . HIS A 1 98 ? 5.407 1.782 -19.773 1.00 85.62 98 HIS A N 1
ATOM 814 C CA . HIS A 1 98 ? 5.945 1.395 -21.071 1.00 85.62 98 HIS A CA 1
ATOM 815 C C . HIS A 1 98 ? 5.576 2.480 -22.087 1.00 85.62 98 HIS A C 1
ATOM 817 O O . HIS A 1 98 ? 4.443 2.968 -22.065 1.00 85.62 98 HIS A O 1
ATOM 823 N N . LEU A 1 99 ? 6.519 2.873 -22.943 1.00 78.31 99 LEU A N 1
ATOM 824 C CA . LEU A 1 99 ? 6.262 3.758 -24.078 1.00 78.31 99 LEU A CA 1
ATOM 825 C C . LEU A 1 99 ? 6.495 2.962 -25.366 1.00 78.31 99 LEU A C 1
ATOM 827 O O . LEU A 1 99 ? 7.530 2.316 -25.492 1.00 78.31 99 LEU A O 1
ATOM 831 N N . HIS A 1 100 ? 5.514 3.008 -26.268 1.00 66.06 100 HIS A N 1
ATOM 832 C CA . HIS A 1 100 ? 5.545 2.399 -27.599 1.00 66.06 100 HIS A CA 1
ATOM 833 C C . HIS A 1 100 ? 6.002 3.403 -28.656 1.00 66.06 100 HIS A C 1
ATOM 835 O O . HIS A 1 100 ? 5.626 4.592 -28.520 1.00 66.06 100 HIS A O 1
#

Foldseek 3Di:
DPVVVVLVVQLVVLLCLCPDPVNVVVQVVVQVVVVCCCVVDCVCCDPDFRQFPDKDKDADDSVNVSVVSVVVVVVVDDDGNVCCVVVPVVRMDMDTDGDD

Sequence (100 aa):
MEHLTEDNVNIKNIIKYYTDKQTQFILKQLIVQVWTFFDENPILHEMPFPVIHSLKSRIKDPEHLKDKLLRKLEKGTVITCNNLFNEITDLIGVRILHLH

Radius of gyration: 17.75 Å; chains: 1; bounding box: 44×19×50 Å